Protein AF-A0AAN7MRA2-F1 (afdb_monomer_lite)

pLDDT: mean 85.74, std 12.43, range [57.22, 97.5]

Foldseek 3Di:
DPPVVVVVVVVVVVVVVVPDDDVVVCVCVLVLVLQQVCLPAPAQVDGPPADPPGSPADRVQWPDWDDCVNCVPVFFTWTWGQDPVVRDIDIHGYD

Sequence (95 aa):
MGLKALHLRGLRLQLLLASLAIPDEFEPVPLICRLILAIYEPDLRRPQFSRAGGYRLNPAWLVKRVSYQRTQGHAPPYIIYLDHDHREIALAIGK

InterPro domains:
  IPR005592 Mono-/di-acylglycerol lipase, N-terminal [PF03893] (23-54)

Secondary structure (DSSP, 8-state):
--HHHHHHHHHHHHHHHTT---GGGGTHHHHHHHHHHHTT-S-TTS-SS--TT-----GGGEEEEE-HHHHTTSS--EEEEEETTTTEEEEEE--

Organism: Trapa natans (NCBI:txid22666)

Radius of gyration: 21.18 Å; chains: 1; bounding box: 67×24×44 Å

Structure (mmCIF, N/CA/C/O backbone):
data_AF-A0AAN7MRA2-F1
#
_entry.id   AF-A0AAN7MRA2-F1
#
loop_
_atom_site.group_PDB
_atom_site.id
_atom_site.type_symbol
_atom_site.label_atom_id
_atom_site.label_alt_id
_atom_site.label_comp_id
_atom_site.label_asym_id
_atom_site.label_entity_id
_atom_site.label_seq_id
_atom_site.pdbx_PDB_ins_code
_atom_site.Cartn_x
_atom_site.Cartn_y
_atom_site.Cartn_z
_atom_site.occupancy
_atom_site.B_iso_or_equiv
_atom_site.auth_seq_id
_atom_site.auth_comp_id
_atom_site.auth_asym_id
_atom_site.auth_atom_id
_atom_site.pdbx_PDB_model_num
ATOM 1 N N . MET A 1 1 ? 54.405 -3.804 -22.974 1.00 57.22 1 MET A N 1
ATOM 2 C CA . MET A 1 1 ? 53.689 -2.775 -22.176 1.00 57.22 1 MET A CA 1
ATOM 3 C C . MET A 1 1 ? 52.179 -2.650 -22.475 1.00 57.22 1 MET A C 1
ATOM 5 O O . MET A 1 1 ? 51.529 -1.864 -21.803 1.00 57.22 1 MET A O 1
ATOM 9 N N . GLY A 1 2 ? 51.583 -3.418 -23.408 1.00 60.00 2 GLY A N 1
ATOM 10 C CA . GLY A 1 2 ? 50.181 -3.218 -23.844 1.00 60.00 2 GLY A CA 1
ATOM 11 C C . GLY A 1 2 ? 49.081 -4.022 -23.124 1.00 60.00 2 GLY A C 1
ATOM 12 O O . GLY A 1 2 ? 47.965 -3.529 -22.996 1.00 60.00 2 GLY A O 1
ATOM 13 N N . LEU A 1 3 ? 49.371 -5.221 -22.598 1.00 58.25 3 LEU A N 1
ATOM 14 C CA . LEU A 1 3 ? 48.338 -6.100 -22.011 1.00 58.25 3 LEU A CA 1
ATOM 15 C C . LEU A 1 3 ? 47.731 -5.558 -20.702 1.00 58.25 3 LEU A C 1
ATOM 17 O O . LEU A 1 3 ? 46.523 -5.634 -20.498 1.00 58.25 3 LEU A O 1
ATOM 21 N N . LYS A 1 4 ? 48.556 -4.956 -19.832 1.00 62.94 4 LYS A N 1
ATOM 22 C CA . LYS A 1 4 ? 48.094 -4.368 -18.560 1.00 62.94 4 LYS A CA 1
ATOM 23 C C . 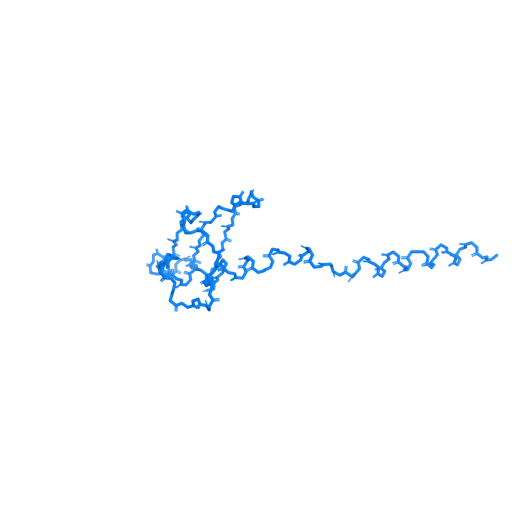LYS A 1 4 ? 47.161 -3.169 -18.786 1.00 62.94 4 LYS A C 1
ATOM 25 O O . LYS A 1 4 ? 46.189 -3.005 -18.059 1.00 62.94 4 LYS A O 1
ATOM 30 N N . ALA A 1 5 ? 47.420 -2.371 -19.825 1.00 60.25 5 ALA A N 1
ATOM 31 C CA . ALA A 1 5 ? 46.584 -1.228 -20.189 1.00 60.25 5 ALA A CA 1
ATOM 32 C C . ALA A 1 5 ? 45.223 -1.654 -20.770 1.00 60.25 5 ALA A C 1
ATOM 34 O O . ALA A 1 5 ? 44.215 -1.007 -20.496 1.00 60.25 5 ALA A O 1
ATOM 35 N N . LEU A 1 6 ? 45.178 -2.756 -21.529 1.00 59.84 6 LEU A N 1
ATOM 36 C CA . LEU A 1 6 ? 43.930 -3.322 -22.050 1.00 59.84 6 LEU A CA 1
ATOM 37 C C . LEU A 1 6 ? 43.060 -3.910 -20.924 1.00 59.84 6 LEU A C 1
ATOM 39 O O . LEU A 1 6 ? 41.857 -3.672 -20.894 1.00 59.84 6 LEU A O 1
ATOM 43 N N . HIS A 1 7 ? 43.679 -4.587 -19.950 1.00 68.25 7 HIS A N 1
ATOM 44 C CA . HIS A 1 7 ? 42.994 -5.119 -18.767 1.00 68.25 7 HIS A CA 1
ATOM 45 C C . HIS A 1 7 ? 42.404 -4.007 -17.878 1.00 68.25 7 HIS A C 1
ATOM 47 O O . HIS A 1 7 ? 41.241 -4.077 -17.492 1.00 68.25 7 HIS A O 1
ATOM 53 N N . LEU A 1 8 ? 43.157 -2.926 -17.635 1.00 62.84 8 LEU A N 1
ATOM 54 C CA . LEU A 1 8 ? 42.679 -1.751 -16.888 1.00 62.84 8 LEU A CA 1
ATOM 55 C C . LEU A 1 8 ? 41.533 -1.012 -17.602 1.00 62.84 8 LEU A C 1
ATOM 57 O O . LEU A 1 8 ? 40.623 -0.506 -16.949 1.00 62.84 8 LEU A O 1
ATOM 61 N N . ARG A 1 9 ? 41.547 -0.959 -18.942 1.00 67.50 9 ARG A N 1
ATOM 62 C CA . ARG A 1 9 ? 40.438 -0.398 -19.734 1.00 67.50 9 ARG A CA 1
ATOM 63 C C . ARG A 1 9 ? 39.189 -1.281 -19.677 1.00 67.50 9 ARG A C 1
ATOM 65 O O . ARG A 1 9 ? 38.099 -0.736 -19.543 1.00 67.50 9 ARG A O 1
ATOM 72 N N . GLY A 1 10 ? 39.350 -2.606 -19.714 1.00 65.12 10 GLY A N 1
ATOM 73 C CA . GLY A 1 10 ? 38.254 -3.564 -19.525 1.00 65.12 10 GLY A CA 1
ATOM 74 C C . GLY A 1 10 ? 37.596 -3.437 -18.150 1.00 65.12 10 GLY A C 1
ATOM 75 O O . GLY A 1 10 ? 36.377 -3.308 -18.067 1.00 65.12 10 GLY A O 1
ATOM 76 N N . LEU A 1 11 ? 38.404 -3.341 -17.088 1.00 62.53 11 LEU A N 1
ATOM 77 C CA . LEU A 1 11 ? 37.915 -3.161 -15.717 1.00 62.53 11 LEU A CA 1
ATOM 78 C C . LEU A 1 11 ? 37.169 -1.825 -15.544 1.00 62.53 11 LEU A C 1
ATOM 80 O O . LEU A 1 11 ? 36.124 -1.771 -14.902 1.00 62.53 11 LEU A O 1
ATOM 84 N N . ARG A 1 12 ? 37.670 -0.745 -16.163 1.00 61.56 12 ARG A N 1
ATOM 85 C CA . ARG A 1 12 ? 37.026 0.579 -16.140 1.00 61.56 12 ARG A CA 1
ATOM 86 C C . ARG A 1 12 ? 35.692 0.598 -16.893 1.00 61.56 12 ARG A C 1
ATOM 88 O O . ARG A 1 12 ? 34.780 1.273 -16.437 1.00 61.56 12 ARG A O 1
ATOM 95 N N . LEU A 1 13 ? 35.567 -0.128 -18.007 1.00 61.03 13 LEU A N 1
ATOM 96 C CA . LEU A 1 13 ? 34.302 -0.286 -18.743 1.00 61.03 13 LEU A CA 1
ATOM 97 C C . LEU A 1 13 ? 33.283 -1.129 -17.963 1.00 61.03 13 LEU A C 1
ATOM 99 O O . LEU A 1 13 ? 32.119 -0.751 -17.905 1.00 61.03 13 LEU A O 1
ATOM 103 N N . GLN A 1 14 ? 33.717 -2.213 -17.311 1.00 61.16 14 GLN A N 1
ATOM 104 C CA . GLN A 1 14 ? 32.856 -3.010 -16.427 1.00 61.16 14 GLN A CA 1
ATOM 105 C C . GLN A 1 14 ? 32.364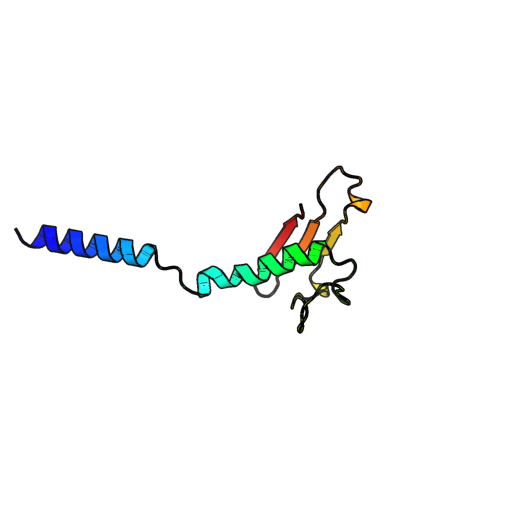 -2.200 -15.217 1.00 61.16 14 GLN A C 1
ATOM 107 O O . GLN A 1 14 ? 31.187 -2.270 -14.882 1.00 61.16 14 GLN A O 1
ATOM 112 N N . LEU A 1 15 ? 33.225 -1.375 -14.610 1.00 61.72 15 LEU A N 1
ATOM 113 C CA . LEU A 1 15 ? 32.841 -0.450 -13.534 1.00 61.72 15 LEU A CA 1
ATOM 114 C C . LEU A 1 15 ? 31.881 0.654 -14.004 1.00 61.72 15 LEU A C 1
ATOM 116 O O . LEU A 1 15 ? 31.006 1.046 -13.241 1.00 61.72 15 LEU A O 1
ATOM 120 N N . LEU A 1 16 ? 32.024 1.149 -15.240 1.00 63.16 16 LEU A N 1
ATOM 121 C C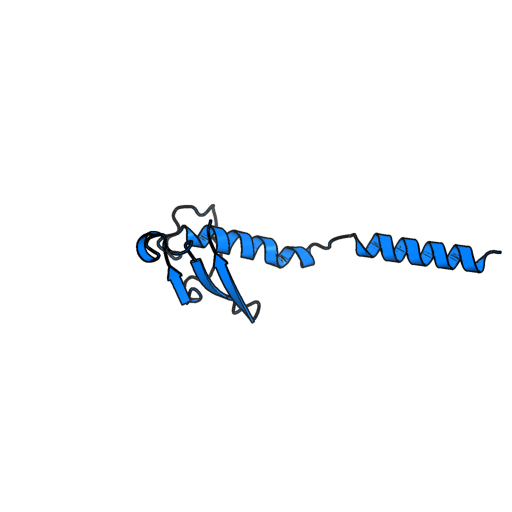A . LEU A 1 16 ? 31.124 2.166 -15.801 1.00 63.16 16 LEU A CA 1
ATOM 122 C C . LEU A 1 16 ? 29.738 1.603 -16.153 1.00 63.16 16 LEU A C 1
ATOM 124 O O . LEU A 1 16 ? 28.753 2.327 -16.091 1.00 63.16 16 LEU A O 1
ATOM 128 N N . LEU A 1 17 ? 29.665 0.329 -16.546 1.00 63.28 17 LEU A N 1
ATOM 129 C CA . LEU A 1 17 ? 28.401 -0.365 -16.807 1.00 63.28 17 LEU A CA 1
ATOM 130 C C . LEU A 1 17 ? 27.690 -0.759 -15.506 1.00 63.28 17 LEU A C 1
ATOM 132 O O . LEU A 1 17 ? 26.468 -0.733 -15.462 1.00 63.28 17 LEU A O 1
ATOM 136 N N . ALA A 1 18 ? 28.438 -1.050 -14.437 1.00 65.44 18 ALA A N 1
ATOM 137 C CA . ALA A 1 18 ? 27.881 -1.376 -13.123 1.00 65.44 18 ALA A CA 1
ATOM 138 C C . ALA A 1 18 ? 27.174 -0.196 -12.421 1.00 65.44 18 ALA A C 1
ATOM 140 O O . ALA A 1 18 ? 26.536 -0.400 -11.393 1.00 65.44 18 ALA A O 1
ATOM 141 N N . SER A 1 19 ? 27.298 1.031 -12.938 1.00 71.75 19 SER A N 1
ATOM 142 C CA . SER A 1 19 ? 26.632 2.227 -12.404 1.00 71.75 19 SER A CA 1
ATOM 143 C C . SER A 1 19 ? 25.489 2.747 -13.280 1.00 71.75 19 SER A C 1
ATOM 145 O O . SER A 1 19 ? 24.875 3.760 -12.935 1.00 71.75 19 SER A O 1
ATOM 147 N N . LEU A 1 20 ? 25.196 2.087 -14.406 1.00 83.06 20 LEU A N 1
ATOM 148 C CA . LEU A 1 20 ? 24.050 2.425 -15.243 1.00 83.06 20 LEU A CA 1
ATOM 149 C C . LEU A 1 20 ? 22.828 1.670 -14.735 1.00 83.06 20 LEU A C 1
ATOM 151 O O . LEU A 1 20 ? 22.692 0.473 -14.974 1.00 83.06 20 LEU A O 1
ATOM 155 N N . ALA A 1 21 ? 21.944 2.392 -14.054 1.00 83.06 21 ALA A N 1
ATOM 156 C CA . ALA A 1 21 ? 20.689 1.813 -13.623 1.00 83.06 21 ALA A CA 1
ATOM 157 C C . ALA A 1 21 ? 19.773 1.577 -14.835 1.00 83.06 21 ALA A C 1
ATOM 159 O O . ALA A 1 21 ? 19.615 2.464 -15.685 1.00 83.06 21 ALA A O 1
ATOM 160 N N . ILE A 1 22 ? 19.187 0.386 -14.931 1.00 87.00 22 ILE A N 1
ATOM 161 C CA . ILE A 1 22 ? 18.266 0.024 -16.018 1.00 87.00 22 ILE A CA 1
ATOM 162 C C . ILE A 1 22 ? 16.810 0.208 -15.569 1.00 87.00 22 ILE A C 1
ATOM 164 O O . ILE A 1 22 ? 16.522 0.076 -14.383 1.00 87.00 22 ILE A O 1
ATOM 168 N N . PRO A 1 23 ? 15.861 0.492 -16.483 1.00 86.44 23 PRO A N 1
ATOM 169 C CA . PRO A 1 23 ? 14.465 0.742 -16.111 1.00 86.44 23 PRO A CA 1
ATOM 170 C C . PRO A 1 23 ? 13.830 -0.356 -15.247 1.00 86.44 23 PRO A C 1
ATOM 172 O O . PRO A 1 23 ? 13.037 -0.043 -14.363 1.00 86.44 23 PRO A O 1
ATOM 175 N N . ASP A 1 24 ? 14.214 -1.614 -15.473 1.00 87.94 24 ASP A N 1
ATOM 176 C CA . ASP A 1 24 ? 13.742 -2.785 -14.725 1.00 87.94 24 ASP A CA 1
ATOM 177 C C . ASP A 1 24 ? 14.078 -2.710 -13.226 1.00 87.94 24 ASP A C 1
ATOM 179 O O . ASP A 1 24 ? 13.268 -3.083 -12.386 1.00 87.94 24 ASP A O 1
ATOM 183 N N . GLU A 1 25 ? 15.224 -2.129 -12.858 1.00 88.56 25 GLU A N 1
ATOM 184 C CA . GLU A 1 25 ? 15.609 -1.946 -11.449 1.00 88.56 25 GLU A CA 1
ATOM 185 C C . GLU A 1 25 ? 14.685 -0.964 -10.710 1.00 88.56 25 GLU A C 1
ATOM 187 O O . GLU A 1 25 ? 14.635 -0.955 -9.479 1.00 88.56 25 GLU A O 1
ATOM 192 N N . PHE A 1 26 ? 13.934 -0.142 -11.449 1.00 90.56 26 PHE A N 1
ATOM 193 C CA . PHE A 1 26 ? 12.964 0.806 -10.905 1.00 90.56 26 PHE A CA 1
ATOM 194 C C . PHE A 1 26 ? 11.517 0.330 -11.021 1.00 90.56 26 PHE A C 1
ATOM 196 O O . PHE A 1 26 ? 10.632 1.042 -10.545 1.00 90.56 26 PHE A O 1
ATOM 203 N N . GLU A 1 27 ? 11.261 -0.843 -11.606 1.00 89.44 27 GLU A N 1
ATOM 204 C CA . GLU A 1 27 ? 9.933 -1.465 -11.637 1.00 89.44 27 GLU A CA 1
ATOM 205 C C . GLU A 1 27 ? 9.237 -1.449 -10.253 1.00 89.44 27 GLU A C 1
ATOM 207 O O . GLU A 1 27 ? 8.105 -0.951 -10.179 1.00 89.44 27 GLU A O 1
ATOM 212 N N . PRO A 1 28 ? 9.904 -1.794 -9.127 1.00 90.00 28 PRO A N 1
ATOM 213 C CA . PRO A 1 28 ? 9.241 -1.789 -7.821 1.00 90.00 28 PRO A CA 1
ATOM 214 C C . PRO A 1 28 ? 8.939 -0.382 -7.281 1.00 90.00 28 PRO A C 1
ATOM 216 O O . PRO A 1 28 ? 8.067 -0.211 -6.423 1.00 90.00 28 PRO A O 1
ATOM 219 N N . VAL A 1 29 ? 9.623 0.666 -7.757 1.00 92.19 29 VAL A N 1
ATOM 220 C CA . VAL A 1 29 ? 9.525 2.017 -7.174 1.00 92.19 29 VAL A CA 1
ATOM 221 C C . VAL A 1 29 ? 8.101 2.584 -7.274 1.00 92.19 29 VAL A C 1
ATOM 223 O O . VAL A 1 29 ? 7.546 2.989 -6.245 1.00 92.19 29 VAL A O 1
ATOM 226 N N . PRO A 1 30 ? 7.437 2.580 -8.447 1.00 90.25 30 PRO A N 1
ATOM 227 C CA . PRO A 1 30 ? 6.040 2.974 -8.544 1.00 90.25 30 PRO A CA 1
ATOM 228 C C . PRO A 1 30 ? 5.094 2.183 -7.638 1.00 90.25 30 PRO A C 1
ATOM 230 O O . PRO A 1 30 ? 4.109 2.765 -7.182 1.00 90.25 30 PRO A O 1
ATOM 233 N N . LEU A 1 31 ? 5.319 0.884 -7.413 1.00 91.31 31 LEU A N 1
ATOM 234 C CA . LEU A 1 31 ? 4.488 0.067 -6.521 1.00 91.31 31 LEU A CA 1
ATOM 235 C C . LEU A 1 31 ? 4.660 0.512 -5.062 1.00 91.31 31 LEU A C 1
ATOM 237 O O . LEU A 1 31 ? 3.670 0.813 -4.392 1.00 91.31 31 LEU A O 1
ATOM 241 N N . ILE A 1 32 ? 5.907 0.650 -4.604 1.00 92.56 32 ILE A N 1
ATOM 242 C CA . ILE A 1 32 ? 6.244 1.093 -3.244 1.00 92.56 32 ILE A CA 1
ATOM 243 C C . ILE A 1 32 ? 5.635 2.470 -2.955 1.00 92.56 32 ILE A C 1
ATOM 245 O O . ILE A 1 32 ? 4.968 2.652 -1.936 1.00 92.56 32 ILE A O 1
ATOM 249 N N . CYS A 1 33 ? 5.780 3.436 -3.869 1.00 91.31 33 CYS A N 1
ATOM 250 C CA . CYS A 1 33 ? 5.184 4.764 -3.700 1.00 91.31 33 CYS A CA 1
ATOM 251 C C . CYS A 1 33 ? 3.658 4.698 -3.536 1.00 91.31 33 CYS A C 1
ATOM 253 O O . CYS A 1 33 ? 3.088 5.406 -2.704 1.00 91.31 33 CYS A O 1
ATOM 255 N N . ARG A 1 34 ? 2.984 3.838 -4.306 1.00 92.25 34 ARG A N 1
ATOM 256 C CA . ARG A 1 34 ? 1.530 3.658 -4.213 1.00 92.25 34 ARG A CA 1
ATOM 257 C C . ARG A 1 34 ? 1.119 3.008 -2.894 1.00 92.25 34 ARG A C 1
ATOM 259 O O . ARG A 1 34 ? 0.136 3.452 -2.310 1.00 92.25 34 ARG A O 1
ATOM 266 N N . LEU A 1 35 ? 1.872 2.024 -2.402 1.00 93.94 35 LEU A N 1
ATOM 267 C CA . LEU A 1 35 ? 1.628 1.390 -1.101 1.00 93.94 35 LEU A CA 1
ATOM 268 C C . LEU A 1 35 ? 1.776 2.378 0.060 1.00 93.94 35 LEU A C 1
ATOM 270 O O . LEU A 1 35 ? 0.933 2.397 0.951 1.00 93.94 35 LEU A O 1
ATOM 274 N N . ILE A 1 36 ? 2.794 3.242 0.031 1.00 93.12 36 ILE A N 1
ATOM 275 C CA . ILE A 1 36 ? 2.977 4.282 1.055 1.00 93.12 36 ILE A CA 1
ATOM 276 C C . ILE A 1 36 ? 1.802 5.268 1.052 1.00 93.12 36 ILE A C 1
ATOM 278 O O . ILE A 1 36 ? 1.269 5.601 2.109 1.00 93.12 36 ILE A O 1
ATOM 282 N N . LEU A 1 37 ? 1.346 5.703 -0.126 1.00 90.94 37 LEU A N 1
ATOM 283 C CA . LEU A 1 37 ? 0.194 6.604 -0.231 1.00 90.94 37 LEU A CA 1
ATOM 284 C C . LEU A 1 37 ? -1.120 5.930 0.199 1.00 90.94 37 LEU A C 1
ATOM 286 O O . LEU A 1 37 ? -1.955 6.565 0.841 1.00 90.94 37 LEU A O 1
ATOM 290 N N . ALA A 1 38 ? -1.278 4.638 -0.093 1.00 93.00 38 ALA A N 1
ATOM 291 C CA . ALA A 1 38 ? -2.443 3.834 0.271 1.00 93.00 38 ALA A CA 1
ATOM 292 C C . ALA A 1 38 ? -2.688 3.750 1.791 1.00 93.00 38 ALA A C 1
ATOM 294 O O . ALA A 1 38 ? -3.821 3.530 2.215 1.00 93.00 38 ALA A O 1
ATOM 295 N N . ILE A 1 39 ? -1.672 3.981 2.630 1.00 93.62 39 ILE A N 1
ATOM 296 C CA . ILE A 1 39 ? -1.811 4.030 4.098 1.00 93.62 39 ILE A CA 1
ATOM 297 C C . ILE A 1 39 ? -2.838 5.091 4.528 1.00 93.62 39 ILE A C 1
ATOM 299 O O . ILE A 1 39 ? -3.640 4.879 5.452 1.00 93.62 39 ILE A O 1
ATOM 303 N N . TYR A 1 40 ? -2.838 6.226 3.829 1.00 90.12 40 TYR A N 1
ATOM 304 C CA . TYR A 1 40 ? -3.673 7.382 4.142 1.00 90.12 40 TYR A CA 1
ATOM 305 C C . TYR A 1 40 ? -5.107 7.249 3.619 1.00 90.12 40 TYR A C 1
ATOM 307 O O . TYR A 1 40 ? -5.984 7.996 4.050 1.00 90.12 40 TYR A O 1
ATOM 315 N N . GLU A 1 41 ? -5.383 6.259 2.772 1.00 92.06 41 GLU A N 1
ATOM 316 C CA . GLU A 1 41 ? -6.732 6.006 2.280 1.00 92.06 41 GLU A CA 1
ATOM 317 C C . GLU A 1 41 ? -7.571 5.257 3.319 1.00 92.06 41 GLU A C 1
ATOM 319 O O . GLU A 1 41 ? -7.154 4.204 3.809 1.00 92.06 41 GLU A O 1
ATOM 324 N N . PRO A 1 42 ? -8.770 5.749 3.679 1.00 90.31 42 PRO A N 1
ATOM 325 C CA . PRO A 1 42 ? -9.664 5.004 4.555 1.00 90.31 42 PRO A CA 1
ATOM 326 C C . PRO A 1 42 ? -10.214 3.741 3.882 1.00 90.31 42 PRO A C 1
ATOM 328 O O . PRO A 1 42 ? -10.416 2.744 4.575 1.00 90.31 42 PRO A O 1
ATOM 331 N N . ASP A 1 43 ? -10.414 3.780 2.561 1.00 90.31 43 ASP A N 1
ATOM 332 C CA . ASP A 1 43 ? -10.901 2.672 1.741 1.00 90.31 43 ASP A CA 1
ATOM 333 C C . ASP A 1 43 ? -10.194 2.655 0.373 1.00 90.31 43 ASP A C 1
ATOM 335 O O . ASP A 1 43 ? -10.377 3.552 -0.448 1.00 90.31 43 ASP A O 1
ATOM 339 N N . LEU A 1 44 ? -9.418 1.601 0.098 1.00 90.25 44 LEU A N 1
ATOM 340 C CA . LEU A 1 44 ? -8.720 1.436 -1.184 1.00 90.25 44 LEU A CA 1
ATOM 341 C C . LEU A 1 44 ? -9.646 1.145 -2.366 1.00 90.25 44 LEU A C 1
ATOM 343 O O . LEU A 1 44 ? -9.230 1.314 -3.509 1.00 90.25 44 LEU A O 1
ATOM 347 N N . ARG A 1 45 ? -10.888 0.713 -2.125 1.00 90.94 45 ARG A N 1
ATOM 348 C CA . ARG A 1 45 ? -11.887 0.537 -3.192 1.00 90.94 45 ARG A CA 1
ATOM 349 C C . ARG A 1 45 ? -12.456 1.874 -3.653 1.00 90.94 45 ARG A C 1
ATOM 351 O O . ARG A 1 45 ? -12.967 1.966 -4.766 1.00 90.94 45 ARG A O 1
ATOM 358 N N . ARG A 1 46 ? -12.384 2.899 -2.800 1.00 90.25 46 ARG A N 1
ATOM 359 C CA . ARG A 1 46 ? -12.892 4.251 -3.054 1.00 90.25 46 ARG A CA 1
ATOM 360 C C . ARG A 1 46 ? -11.858 5.297 -2.618 1.00 90.25 46 ARG A C 1
ATOM 362 O O . ARG A 1 46 ? -12.126 6.059 -1.688 1.00 90.25 46 ARG A O 1
ATOM 369 N N . PRO A 1 47 ? -10.682 5.326 -3.271 1.00 90.25 47 PRO A N 1
ATOM 370 C CA . PRO A 1 47 ? -9.598 6.208 -2.871 1.00 90.25 47 PRO A CA 1
ATOM 371 C C . PRO A 1 47 ? -9.969 7.678 -3.094 1.00 90.25 47 PRO A C 1
ATOM 373 O O . PRO A 1 47 ? -10.486 8.044 -4.150 1.00 90.25 47 PRO A O 1
ATOM 376 N N . 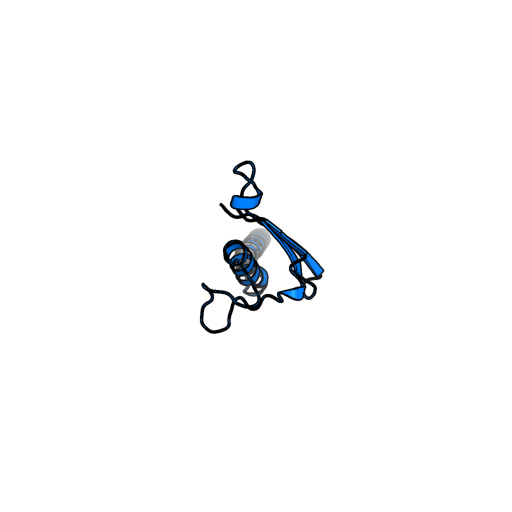GLN A 1 48 ? -9.685 8.521 -2.105 1.00 90.06 48 GLN A N 1
ATOM 377 C CA . GLN A 1 48 ? -9.987 9.954 -2.122 1.00 90.06 48 GLN A CA 1
ATOM 378 C C . GLN A 1 48 ? -8.864 10.790 -2.742 1.00 90.06 48 GLN A C 1
ATOM 380 O O . GLN A 1 48 ? -9.127 11.841 -3.321 1.00 90.06 48 GLN A O 1
ATOM 385 N N . PHE A 1 49 ? -7.618 10.332 -2.636 1.00 84.31 49 PHE A N 1
ATOM 386 C CA . PHE A 1 49 ? -6.420 11.082 -3.018 1.00 84.31 49 PHE A CA 1
ATOM 387 C C . PHE A 1 49 ? -5.732 10.516 -4.264 1.00 84.31 49 PHE A C 1
ATOM 389 O O . PHE A 1 49 ? -4.650 10.968 -4.649 1.00 84.31 49 PHE A O 1
ATOM 396 N N . SER A 1 50 ? -6.343 9.531 -4.925 1.00 81.81 50 SER A N 1
ATOM 397 C CA . SER A 1 50 ? -5.772 8.959 -6.141 1.00 81.81 50 SER A CA 1
ATOM 398 C C . SER A 1 50 ? -5.883 9.907 -7.340 1.00 81.81 50 SER A C 1
ATOM 400 O O . SER A 1 50 ? -6.890 10.590 -7.526 1.00 81.81 50 SER A O 1
ATOM 402 N N . ARG A 1 51 ? -4.854 9.918 -8.195 1.00 78.00 51 ARG A N 1
ATOM 403 C CA . ARG A 1 51 ? -4.900 10.590 -9.506 1.00 78.00 51 ARG A CA 1
ATOM 404 C C . ARG A 1 51 ? -5.768 9.790 -10.489 1.00 78.00 51 ARG A C 1
ATOM 406 O O . ARG A 1 51 ? -6.192 8.674 -10.190 1.00 78.00 51 ARG A O 1
ATOM 413 N N . ALA A 1 52 ? -5.990 10.335 -11.689 1.00 73.81 52 ALA A N 1
ATOM 414 C CA . ALA A 1 52 ? -6.633 9.611 -12.787 1.00 73.81 52 ALA A CA 1
ATOM 415 C C . ALA A 1 52 ? -5.989 8.219 -12.969 1.00 73.81 52 ALA A C 1
ATOM 417 O O . ALA A 1 52 ? -4.784 8.116 -13.199 1.00 73.81 52 ALA A O 1
ATOM 418 N N . GLY A 1 53 ? -6.789 7.158 -12.816 1.00 72.81 53 GLY A N 1
ATOM 419 C CA . GLY A 1 53 ? -6.329 5.764 -12.870 1.00 72.81 53 GLY A CA 1
ATOM 420 C C . GLY A 1 53 ? -6.114 5.068 -11.517 1.00 72.81 53 GLY A C 1
ATOM 421 O O . GLY A 1 53 ? -5.751 3.892 -11.509 1.00 72.81 53 GLY A O 1
ATOM 422 N N . GLY A 1 54 ? -6.365 5.733 -10.383 1.00 82.62 54 GLY A N 1
ATOM 423 C CA . GLY A 1 54 ? -6.303 5.100 -9.063 1.00 82.62 54 GLY A CA 1
ATOM 424 C C . GLY A 1 54 ? -4.876 4.771 -8.602 1.00 82.62 54 GLY A C 1
ATOM 425 O O . GLY A 1 54 ? -3.887 5.130 -9.240 1.00 82.62 54 GLY A O 1
ATOM 426 N N . TYR A 1 55 ? -4.756 4.029 -7.497 1.00 87.31 55 TYR A N 1
ATOM 427 C CA . TYR A 1 55 ? -3.465 3.472 -7.067 1.00 87.31 55 TYR A CA 1
ATOM 428 C C . TYR A 1 55 ? -3.054 2.234 -7.864 1.00 87.31 55 TYR A C 1
ATOM 430 O O . TYR A 1 55 ? -1.927 1.785 -7.717 1.00 87.31 55 TYR A O 1
ATOM 438 N N . ARG A 1 56 ? -3.926 1.650 -8.698 1.00 88.81 56 ARG A N 1
ATOM 439 C CA . ARG A 1 56 ? -3.663 0.357 -9.366 1.00 88.81 56 ARG A CA 1
ATOM 440 C C . ARG A 1 56 ? -3.116 -0.702 -8.386 1.00 88.81 56 ARG A C 1
ATOM 442 O O . ARG A 1 56 ? -2.191 -1.436 -8.711 1.00 88.81 56 ARG A O 1
ATOM 449 N N . LEU A 1 57 ? -3.648 -0.695 -7.166 1.00 92.38 57 LEU A N 1
ATOM 450 C CA . LEU A 1 57 ? -3.480 -1.740 -6.163 1.00 92.38 57 LEU A CA 1
ATOM 451 C C . LEU A 1 57 ? -4.779 -2.537 -6.144 1.00 92.38 57 LEU A C 1
ATOM 453 O O . LEU A 1 57 ? -5.851 -1.950 -6.307 1.00 92.38 57 LEU A O 1
ATOM 457 N N . ASN A 1 58 ? -4.701 -3.842 -5.921 1.00 94.94 58 ASN A N 1
ATOM 458 C CA . ASN A 1 58 ? -5.882 -4.670 -5.756 1.00 94.94 58 ASN A CA 1
ATOM 459 C C . ASN A 1 58 ? -6.358 -4.590 -4.294 1.00 94.94 58 ASN A C 1
ATOM 461 O O . ASN A 1 58 ? -5.672 -5.081 -3.398 1.00 94.94 58 ASN A O 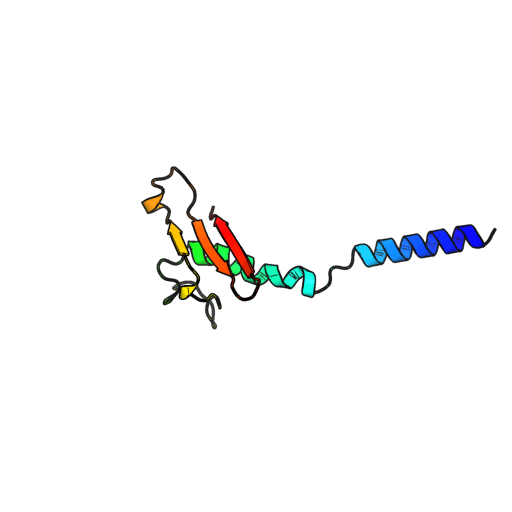1
ATOM 465 N N . PRO A 1 59 ? -7.542 -4.024 -4.000 1.00 94.31 59 PRO A N 1
ATOM 466 C CA . PRO A 1 59 ? -8.005 -3.892 -2.620 1.00 94.31 59 PRO A CA 1
ATOM 467 C C . PRO A 1 59 ? -8.253 -5.235 -1.922 1.00 94.31 59 PRO A C 1
ATOM 469 O O . PRO A 1 59 ? -8.284 -5.276 -0.696 1.00 94.31 59 PRO A O 1
ATOM 472 N N . ALA A 1 60 ? -8.447 -6.327 -2.671 1.00 96.56 60 ALA A N 1
ATOM 473 C CA . ALA A 1 60 ? -8.607 -7.667 -2.104 1.00 96.56 60 ALA A CA 1
ATOM 474 C C . ALA A 1 60 ? -7.301 -8.228 -1.519 1.00 96.56 60 ALA A C 1
ATOM 476 O O . ALA A 1 60 ? -7.341 -9.164 -0.727 1.00 96.56 60 ALA A O 1
ATOM 477 N N . TRP A 1 61 ? -6.157 -7.657 -1.896 1.00 97.06 61 TRP A N 1
ATOM 478 C CA . TRP A 1 61 ? -4.833 -8.076 -1.436 1.00 97.06 61 TRP A CA 1
ATOM 479 C C . TRP A 1 61 ? -4.390 -7.356 -0.154 1.00 97.06 61 TRP A C 1
ATOM 481 O O . TRP A 1 61 ? -3.368 -7.697 0.444 1.00 97.06 61 TRP A O 1
ATOM 491 N N . LEU A 1 62 ? -5.164 -6.364 0.300 1.00 96.25 62 LEU A N 1
ATOM 492 C CA . LEU A 1 62 ? -4.946 -5.690 1.573 1.00 96.25 62 LEU A CA 1
ATOM 493 C C . LEU A 1 62 ? -5.406 -6.594 2.725 1.00 96.25 62 LEU A C 1
ATOM 495 O O . LEU A 1 62 ? -6.600 -6.724 2.990 1.00 96.25 62 LEU A O 1
ATOM 499 N N . VAL A 1 63 ? -4.452 -7.164 3.456 1.00 97.19 63 VAL A N 1
ATOM 500 C CA . VAL A 1 63 ? -4.732 -8.036 4.610 1.00 97.19 63 VAL A CA 1
ATOM 501 C C . VAL A 1 63 ? -5.074 -7.216 5.842 1.00 97.19 63 VAL A C 1
ATOM 503 O O . VAL A 1 63 ? -5.969 -7.561 6.614 1.00 97.19 63 VAL A O 1
ATOM 506 N N . LYS A 1 64 ? -4.338 -6.125 6.062 1.00 95.50 64 LYS A N 1
ATOM 507 C CA . LYS A 1 64 ? -4.501 -5.302 7.256 1.00 95.50 64 LYS A CA 1
ATOM 508 C C . LYS A 1 64 ? -4.206 -3.850 6.949 1.00 95.50 64 LYS A C 1
ATOM 510 O O . LYS A 1 64 ? -3.218 -3.540 6.297 1.00 95.50 64 LYS A O 1
ATOM 515 N N . ARG A 1 65 ? -5.026 -2.972 7.520 1.00 94.94 65 ARG A N 1
ATOM 516 C CA . ARG A 1 65 ? -4.752 -1.543 7.655 1.00 94.94 65 ARG A CA 1
ATOM 517 C C . ARG A 1 65 ? -4.926 -1.132 9.105 1.00 94.94 65 ARG A C 1
ATOM 519 O O . ARG A 1 65 ? -5.942 -1.447 9.735 1.00 94.94 65 ARG A O 1
ATOM 526 N N . VAL A 1 66 ? -3.960 -0.383 9.614 1.00 95.19 66 VAL A N 1
ATOM 527 C CA . VAL A 1 66 ? -4.033 0.249 10.928 1.00 95.19 66 VAL A CA 1
ATOM 528 C C . VAL A 1 66 ? -3.798 1.740 10.758 1.00 95.19 66 VAL A C 1
ATOM 530 O O . VAL A 1 66 ? -2.735 2.162 10.319 1.00 95.19 66 VAL A O 1
ATOM 533 N N . SER A 1 67 ? -4.821 2.535 11.072 1.00 93.69 67 SER A N 1
ATOM 534 C CA . SER A 1 67 ? -4.732 3.994 11.076 1.00 93.69 67 SER A CA 1
ATOM 535 C C . SER A 1 67 ? -4.120 4.505 12.380 1.00 93.69 67 SER A C 1
ATOM 537 O O . SER A 1 67 ? -4.120 3.800 13.389 1.00 93.69 67 SER A O 1
ATOM 539 N N . TYR A 1 68 ? -3.711 5.773 12.391 1.00 90.81 68 TYR A N 1
ATOM 540 C CA . TYR A 1 68 ? -3.272 6.486 13.595 1.00 90.81 68 TYR A CA 1
ATOM 541 C C . TYR A 1 68 ? -4.237 6.365 14.780 1.00 90.81 68 TYR A C 1
ATOM 543 O O . TYR A 1 68 ? -3.828 6.154 15.917 1.00 90.81 68 TYR A O 1
ATOM 551 N N . GLN A 1 69 ? -5.542 6.449 14.514 1.00 91.94 69 GLN A N 1
ATOM 552 C CA . GLN A 1 69 ? -6.571 6.324 15.550 1.00 91.94 69 GLN A CA 1
ATOM 553 C C . GLN A 1 69 ? -6.529 4.946 16.222 1.00 91.94 69 GLN A C 1
ATOM 555 O O . GLN A 1 69 ? -6.767 4.834 17.420 1.00 91.94 69 GLN A O 1
ATOM 560 N N . ARG A 1 70 ? -6.208 3.894 15.457 1.00 93.69 70 ARG A N 1
ATOM 561 C CA . ARG A 1 70 ? -6.080 2.530 15.981 1.00 93.69 70 ARG A CA 1
ATOM 562 C C . ARG A 1 70 ? -4.746 2.281 16.672 1.00 93.69 70 ARG A C 1
ATOM 564 O O . ARG A 1 70 ? -4.709 1.447 17.568 1.00 93.69 70 ARG A O 1
ATOM 571 N N . THR A 1 71 ? -3.671 2.958 16.267 1.00 93.19 71 THR A N 1
ATOM 572 C CA . THR A 1 71 ? -2.374 2.830 16.949 1.00 93.19 71 THR A CA 1
ATOM 573 C C . THR A 1 71 ? -2.315 3.607 18.258 1.00 93.19 71 THR A C 1
ATOM 575 O O . THR A 1 71 ? -1.406 3.364 19.046 1.00 93.19 71 THR A O 1
ATOM 578 N N . GLN A 1 72 ? -3.254 4.534 18.496 1.00 93.00 72 GLN A N 1
ATOM 579 C CA . GLN A 1 72 ? -3.311 5.371 19.703 1.00 93.00 72 GLN A CA 1
ATOM 580 C C . GLN A 1 72 ? -1.993 6.128 19.967 1.00 93.00 72 GLN A C 1
ATOM 582 O O . GLN A 1 72 ? -1.659 6.442 21.102 1.00 93.00 72 GLN A O 1
ATOM 587 N N . GLY A 1 73 ? -1.221 6.407 18.911 1.00 90.88 73 GLY A N 1
ATOM 588 C CA . GLY A 1 73 ? 0.083 7.066 19.015 1.00 90.88 73 GLY A CA 1
ATOM 589 C C . GLY A 1 73 ? 1.250 6.158 19.424 1.00 90.88 73 GLY A C 1
ATOM 590 O O . GLY A 1 73 ? 2.375 6.638 19.500 1.00 90.88 73 GLY A O 1
ATOM 591 N N . HIS A 1 74 ? 1.035 4.856 19.633 1.00 94.25 74 HIS A N 1
ATOM 592 C CA . HIS A 1 74 ? 2.105 3.913 19.992 1.00 94.25 74 HIS A CA 1
ATOM 593 C C . HIS A 1 74 ? 2.904 3.392 18.792 1.00 94.25 74 HIS A C 1
ATOM 595 O O . HIS A 1 74 ? 3.965 2.796 18.965 1.00 94.25 74 HIS A O 1
ATOM 601 N N . ALA A 1 75 ? 2.393 3.594 17.578 1.00 94.50 75 ALA A N 1
ATOM 602 C CA . ALA A 1 75 ? 3.064 3.232 16.338 1.00 94.50 75 ALA A CA 1
ATOM 603 C C . ALA A 1 75 ? 2.582 4.121 15.180 1.00 94.50 75 ALA A C 1
ATOM 605 O O . ALA A 1 75 ? 1.450 4.625 15.228 1.00 94.50 75 ALA A O 1
ATOM 606 N N . PRO A 1 76 ? 3.384 4.279 14.115 1.00 95.44 76 PRO A N 1
ATOM 607 C CA . PRO A 1 76 ? 2.906 4.879 12.879 1.00 95.44 76 PRO A CA 1
ATOM 608 C C . PRO A 1 76 ? 1.829 4.004 12.208 1.00 95.44 76 PRO A C 1
ATOM 610 O O . PRO A 1 76 ? 1.765 2.795 12.463 1.00 95.44 76 PRO A O 1
ATOM 613 N N . PRO A 1 77 ? 0.963 4.578 11.353 1.00 95.50 77 PRO A N 1
ATOM 614 C CA . PRO A 1 77 ? -0.018 3.805 10.605 1.00 95.50 77 PRO A CA 1
ATOM 615 C C . PRO A 1 77 ? 0.689 2.869 9.623 1.00 95.50 77 PRO A C 1
ATOM 617 O O . PRO A 1 77 ? 1.761 3.183 9.109 1.00 95.50 77 PRO A O 1
ATOM 620 N N . TYR A 1 78 ? 0.082 1.725 9.330 1.00 96.50 78 TYR A N 1
ATOM 621 C CA . TYR A 1 78 ? 0.682 0.755 8.419 1.00 96.50 78 TYR A CA 1
ATOM 622 C C . TYR A 1 78 ? -0.359 -0.072 7.674 1.00 96.50 78 TYR A C 1
ATOM 624 O O . TYR A 1 78 ? -1.508 -0.220 8.114 1.00 96.50 78 TYR A O 1
ATOM 632 N N . ILE A 1 79 ? 0.077 -0.650 6.558 1.00 96.75 79 ILE A N 1
ATOM 633 C CA . ILE A 1 79 ? -0.661 -1.673 5.819 1.00 96.75 79 ILE A CA 1
ATOM 634 C C . ILE A 1 79 ? 0.185 -2.932 5.630 1.00 96.75 79 ILE A C 1
ATOM 636 O O . ILE A 1 79 ? 1.403 -2.853 5.487 1.00 96.75 79 ILE A O 1
ATOM 640 N N . ILE A 1 80 ? -0.484 -4.084 5.616 1.00 97.38 80 ILE A N 1
ATOM 641 C CA . ILE A 1 80 ? 0.074 -5.367 5.181 1.00 97.38 80 ILE A CA 1
ATOM 642 C C . ILE A 1 80 ? -0.631 -5.732 3.879 1.00 97.38 80 ILE A C 1
ATOM 644 O O . ILE A 1 80 ? -1.860 -5.866 3.863 1.00 97.38 80 ILE A O 1
ATOM 648 N N . TYR A 1 81 ? 0.140 -5.869 2.806 1.00 97.50 81 TYR A N 1
ATOM 649 C CA . TYR A 1 81 ? -0.349 -6.108 1.453 1.00 97.50 81 TYR A CA 1
ATOM 650 C C . TYR A 1 81 ? 0.324 -7.346 0.854 1.00 97.50 81 TYR A C 1
ATOM 652 O O . TYR A 1 81 ? 1.534 -7.516 0.997 1.00 97.50 81 TYR A O 1
ATOM 660 N N . LEU A 1 82 ? -0.461 -8.209 0.209 1.00 97.50 82 LEU A N 1
ATOM 661 C CA . LEU A 1 82 ? 0.030 -9.414 -0.462 1.00 97.50 82 LEU A CA 1
ATOM 662 C C . LEU A 1 82 ? 0.128 -9.154 -1.958 1.00 97.50 82 LEU A C 1
ATOM 664 O O . LEU A 1 82 ? -0.875 -9.180 -2.664 1.00 97.50 82 LEU A O 1
ATOM 668 N N . ASP A 1 83 ? 1.330 -8.894 -2.450 1.00 94.81 83 ASP A N 1
ATOM 669 C CA . ASP A 1 83 ? 1.527 -8.760 -3.882 1.00 94.81 83 ASP A CA 1
ATOM 670 C C . ASP A 1 83 ? 1.616 -10.148 -4.516 1.00 94.81 83 ASP A C 1
ATOM 672 O O . ASP A 1 83 ? 2.638 -10.831 -4.441 1.00 94.81 83 ASP A O 1
ATOM 676 N N . HIS A 1 84 ? 0.512 -10.590 -5.112 1.00 95.56 84 HIS A N 1
ATOM 677 C CA . HIS A 1 84 ? 0.453 -11.903 -5.741 1.00 95.56 84 HIS A CA 1
ATOM 678 C C . HIS A 1 84 ? 1.194 -11.957 -7.079 1.00 95.56 84 HIS A C 1
ATOM 680 O O . HIS A 1 84 ? 1.652 -13.039 -7.450 1.00 95.56 84 HIS A O 1
ATOM 686 N N . ASP A 1 85 ? 1.342 -10.827 -7.771 1.00 93.31 85 ASP A N 1
ATOM 687 C CA . ASP A 1 85 ? 2.036 -10.774 -9.058 1.00 93.31 85 ASP A CA 1
ATOM 688 C C . ASP A 1 85 ? 3.547 -10.927 -8.839 1.00 93.31 85 ASP A C 1
ATOM 690 O O . ASP A 1 85 ? 4.192 -11.768 -9.473 1.00 93.31 85 ASP A O 1
ATOM 694 N N . HIS A 1 86 ? 4.091 -10.202 -7.858 1.00 92.31 86 HIS A N 1
ATOM 695 C CA . HIS A 1 86 ? 5.509 -10.261 -7.484 1.00 92.31 86 HIS A CA 1
ATOM 696 C C . HIS A 1 86 ? 5.833 -11.402 -6.504 1.00 92.31 86 HIS A C 1
ATOM 698 O O . HIS A 1 86 ? 6.995 -11.759 -6.328 1.00 92.31 86 HIS A O 1
ATOM 704 N N . ARG A 1 87 ? 4.808 -12.040 -5.918 1.00 95.12 87 ARG A N 1
ATOM 705 C CA . ARG A 1 87 ? 4.911 -13.075 -4.866 1.00 95.12 87 ARG A CA 1
ATOM 706 C C . ARG A 1 87 ? 5.600 -12.561 -3.601 1.00 95.12 87 ARG A C 1
ATOM 708 O O . ARG A 1 87 ? 6.395 -13.268 -2.980 1.00 95.12 87 ARG A O 1
ATOM 715 N N . GLU A 1 88 ? 5.254 -11.345 -3.204 1.00 94.62 88 GLU A N 1
ATOM 716 C CA . GLU A 1 88 ? 5.855 -10.645 -2.074 1.00 94.62 88 GLU A CA 1
ATOM 717 C C . GLU A 1 88 ? 4.823 -10.264 -1.010 1.00 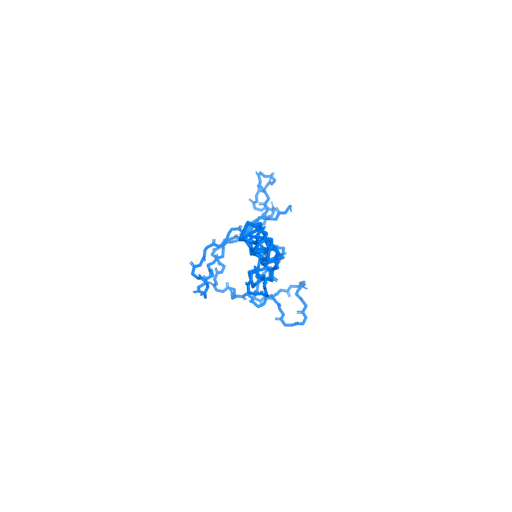94.62 88 GLU A C 1
ATOM 719 O O . GLU A 1 88 ? 3.620 -10.156 -1.255 1.00 94.62 88 GLU A O 1
ATOM 724 N N . ILE A 1 89 ? 5.317 -10.027 0.205 1.00 96.56 89 ILE A N 1
ATOM 725 C CA . ILE A 1 89 ? 4.539 -9.440 1.295 1.00 96.56 89 ILE A CA 1
ATOM 726 C C . ILE A 1 89 ? 5.131 -8.069 1.587 1.00 96.56 89 ILE A C 1
ATOM 728 O O . ILE A 1 89 ? 6.273 -7.966 2.034 1.00 96.56 89 ILE A O 1
ATOM 732 N N . ALA A 1 90 ? 4.342 -7.019 1.381 1.00 96.06 90 ALA A N 1
ATOM 733 C CA . ALA A 1 90 ? 4.757 -5.655 1.658 1.00 96.06 90 ALA A CA 1
ATOM 734 C C . ALA A 1 90 ? 4.195 -5.173 3.002 1.00 96.06 90 ALA A C 1
ATOM 736 O O . ALA A 1 90 ? 2.983 -5.194 3.240 1.00 96.06 90 ALA A O 1
ATOM 737 N N . LEU A 1 91 ? 5.089 -4.685 3.864 1.00 96.88 91 LEU A N 1
ATOM 738 C CA . LEU A 1 91 ? 4.754 -3.894 5.045 1.00 96.88 91 LEU A CA 1
ATOM 739 C C . LEU A 1 91 ? 5.103 -2.434 4.755 1.00 96.88 91 LEU A C 1
ATOM 741 O O . LEU A 1 91 ? 6.271 -2.053 4.782 1.00 96.88 91 LEU A O 1
ATOM 745 N N . ALA A 1 92 ? 4.088 -1.618 4.485 1.00 95.88 92 ALA A N 1
ATOM 746 C CA . ALA A 1 92 ? 4.277 -0.188 4.285 1.00 95.88 92 ALA A CA 1
ATOM 747 C C . ALA A 1 92 ? 3.918 0.556 5.574 1.00 95.88 92 ALA A C 1
ATOM 749 O O . ALA A 1 92 ? 2.827 0.374 6.121 1.00 95.88 92 ALA A O 1
ATOM 750 N N . ILE A 1 93 ? 4.850 1.378 6.055 1.00 95.62 93 ILE A N 1
ATOM 751 C CA . ILE A 1 93 ? 4.750 2.128 7.310 1.00 95.62 93 ILE A CA 1
ATOM 752 C C . ILE A 1 93 ? 4.729 3.614 6.962 1.00 95.62 93 ILE A C 1
ATOM 754 O O . ILE A 1 93 ? 5.600 4.104 6.244 1.00 95.62 93 ILE A O 1
ATOM 758 N N . GLY A 1 94 ? 3.708 4.318 7.438 1.00 90.88 94 GLY A N 1
ATOM 759 C CA . GLY A 1 94 ? 3.577 5.755 7.258 1.00 90.88 94 GLY A CA 1
ATOM 760 C C . GLY A 1 94 ? 4.484 6.490 8.231 1.00 90.88 94 GLY A C 1
ATOM 761 O O . GLY A 1 94 ? 4.872 5.943 9.261 1.00 90.88 94 GLY A O 1
ATOM 762 N N . LYS A 1 95 ? 4.812 7.739 7.911 1.00 82.62 95 LYS A N 1
ATOM 763 C CA . LYS A 1 95 ? 5.317 8.658 8.931 1.00 82.62 95 LYS A CA 1
ATOM 764 C C . LYS A 1 95 ? 4.167 9.082 9.820 1.00 82.62 95 LYS A C 1
ATOM 766 O O . LYS A 1 95 ? 3.051 9.241 9.258 1.00 82.62 95 LYS A O 1
#